Protein AF-A0A0U5GI24-F1 (afdb_monomer_lite)

Sequence (111 aa):
MVSSTINHLPFALLAGAIISPGQAPLQDPLGPRTSYDTETPGLLFADIATTVDGGVNATKAQQAAALVGCGSDGGLLGVRVNASDPTYSGPAYPEGYTTEGILIKILASGA

Organism: Aspergillus calidoustus (NCBI:txid454130)

Foldseek 3Di:
DDDDDDDDDDDDPPPPPPDPPDDDDPPDVPPDPDDDPQAAADADVQQVCCQAQNGDPRDPVSRCNHQCVVPQAWDKDWGDGPPVPCVCVDPVGDPSHDNGDDMDTDHRPGD

pLDDT: mean 75.66, std 19.55, range [38.03, 95.69]

Structure (mmCIF, N/CA/C/O backbone):
data_AF-A0A0U5GI24-F1
#
_entry.id   AF-A0A0U5GI24-F1
#
loop_
_atom_site.group_PDB
_atom_site.id
_atom_site.type_symbol
_atom_site.label_atom_id
_atom_site.label_alt_id
_atom_site.label_comp_id
_atom_site.label_asym_id
_atom_site.label_entity_id
_atom_site.label_seq_id
_atom_site.pdbx_PDB_ins_code
_atom_site.Cartn_x
_atom_site.Cartn_y
_atom_site.Cartn_z
_atom_site.occupancy
_atom_site.B_iso_or_equiv
_atom_site.auth_seq_id
_atom_site.auth_comp_id
_atom_site.auth_asym_id
_atom_site.auth_atom_id
_atom_site.pdbx_PDB_model_num
ATOM 1 N N . MET A 1 1 ? 32.539 -76.212 0.857 1.00 38.03 1 MET A N 1
ATOM 2 C CA . MET A 1 1 ? 33.466 -76.276 -0.290 1.00 38.03 1 MET A CA 1
ATOM 3 C C . MET A 1 1 ? 33.221 -75.043 -1.146 1.00 38.03 1 MET A C 1
ATOM 5 O O . MET A 1 1 ? 32.088 -74.819 -1.532 1.00 38.03 1 MET A O 1
ATOM 9 N N . VAL A 1 2 ? 34.271 -74.224 -1.262 1.00 43.91 2 VAL A N 1
ATOM 10 C CA . VAL A 1 2 ? 34.631 -73.212 -2.278 1.00 43.91 2 VAL A CA 1
ATOM 11 C C . VAL A 1 2 ? 33.516 -72.617 -3.160 1.00 43.91 2 VAL A C 1
ATOM 13 O O . VAL A 1 2 ? 32.966 -73.329 -3.987 1.00 43.91 2 VAL A O 1
ATOM 16 N N . SER A 1 3 ? 33.322 -71.290 -3.106 1.00 47.94 3 SER A N 1
ATOM 17 C CA . SER A 1 3 ? 33.397 -70.464 -4.329 1.00 47.94 3 SER A CA 1
ATOM 18 C C . SER A 1 3 ? 33.569 -68.964 -4.029 1.00 47.94 3 SER A C 1
ATOM 20 O O . SER A 1 3 ? 32.620 -68.263 -3.689 1.00 47.94 3 SER A O 1
ATOM 22 N N . SER A 1 4 ? 34.813 -68.499 -4.195 1.00 49.69 4 SER A N 1
ATOM 23 C CA . SER A 1 4 ? 35.240 -67.215 -4.796 1.00 49.69 4 SER A CA 1
ATOM 24 C C . SER A 1 4 ? 34.350 -66.744 -5.965 1.00 49.69 4 SER A C 1
ATOM 26 O O . SER A 1 4 ? 33.689 -67.581 -6.569 1.00 49.69 4 SER A O 1
ATOM 28 N N . THR A 1 5 ? 34.341 -65.513 -6.493 1.00 48.62 5 THR A N 1
ATOM 29 C CA . THR A 1 5 ? 34.902 -64.172 -6.221 1.00 48.62 5 THR A CA 1
ATOM 30 C C . THR A 1 5 ? 34.347 -63.288 -7.365 1.00 48.62 5 THR A C 1
ATOM 32 O O . THR A 1 5 ? 34.307 -63.754 -8.496 1.00 48.62 5 THR A O 1
ATOM 35 N N . ILE A 1 6 ? 33.900 -62.063 -7.050 1.00 59.47 6 ILE A N 1
ATOM 36 C CA . ILE A 1 6 ? 33.894 -60.800 -7.838 1.00 59.47 6 ILE A CA 1
ATOM 37 C C . ILE A 1 6 ? 33.761 -60.884 -9.379 1.00 59.47 6 ILE A C 1
ATOM 39 O O . ILE A 1 6 ? 34.675 -61.372 -10.033 1.00 59.47 6 ILE A O 1
ATOM 43 N N . ASN A 1 7 ? 32.748 -60.213 -9.967 1.00 41.88 7 ASN A N 1
ATOM 44 C CA . ASN A 1 7 ? 33.020 -59.250 -11.053 1.00 41.88 7 ASN A CA 1
ATOM 45 C C . ASN A 1 7 ? 31.874 -58.293 -11.447 1.00 41.88 7 ASN A C 1
ATOM 47 O O . ASN A 1 7 ? 30.803 -58.707 -11.871 1.00 41.88 7 ASN A O 1
ATOM 51 N N . HIS A 1 8 ? 32.221 -57.004 -11.368 1.00 44.75 8 HIS A N 1
ATOM 52 C CA . HIS A 1 8 ? 31.862 -55.884 -12.246 1.00 44.75 8 HIS A CA 1
ATOM 53 C C . HIS A 1 8 ? 30.386 -55.599 -12.579 1.00 44.75 8 HIS A C 1
ATOM 55 O O . HIS A 1 8 ? 29.859 -56.085 -13.575 1.00 44.75 8 HIS A O 1
ATOM 61 N N . LEU A 1 9 ? 29.802 -54.615 -11.879 1.00 51.38 9 LEU A N 1
ATOM 62 C CA . LEU A 1 9 ? 28.916 -53.650 -12.540 1.00 51.38 9 LEU A CA 1
ATOM 63 C C . LEU A 1 9 ? 29.667 -52.317 -12.724 1.00 51.38 9 LEU A C 1
ATOM 65 O O . LEU A 1 9 ? 30.272 -51.832 -11.764 1.00 51.38 9 LEU A O 1
ATOM 69 N N . PRO A 1 10 ? 29.688 -51.752 -13.943 1.00 47.56 10 PRO A N 1
ATOM 70 C CA . PRO A 1 10 ? 30.509 -50.600 -14.277 1.00 47.56 10 PRO A CA 1
ATOM 71 C C . PRO A 1 10 ? 29.915 -49.279 -13.780 1.00 47.56 10 PRO A C 1
ATOM 73 O O . PRO A 1 10 ? 28.705 -49.069 -13.754 1.00 47.56 10 PRO A O 1
ATOM 76 N N . PHE A 1 11 ? 30.844 -48.384 -13.443 1.00 50.97 11 PHE A N 1
ATOM 77 C CA . PHE A 1 11 ? 30.793 -46.932 -13.604 1.00 50.97 11 PHE A CA 1
ATOM 78 C C . PHE A 1 11 ? 29.630 -46.416 -14.475 1.00 50.97 11 PHE A C 1
ATOM 80 O O . PHE A 1 11 ? 29.669 -46.525 -15.697 1.00 50.97 11 PHE A O 1
ATOM 87 N N . ALA A 1 12 ? 28.655 -45.761 -13.847 1.00 51.69 12 ALA A N 1
ATOM 88 C CA . ALA A 1 12 ? 27.880 -44.683 -14.461 1.00 51.69 12 ALA A CA 1
ATOM 89 C C . ALA A 1 12 ? 27.280 -43.809 -13.354 1.00 51.69 12 ALA A C 1
ATOM 91 O O . ALA A 1 12 ? 26.081 -43.800 -13.087 1.00 51.69 12 ALA A O 1
ATOM 92 N N . LEU A 1 13 ? 28.169 -43.073 -12.689 1.00 43.62 13 LEU A N 1
ATOM 93 C CA . LEU A 1 13 ? 27.835 -41.849 -11.982 1.00 43.62 13 LEU A CA 1
ATOM 94 C C . LEU A 1 13 ? 27.312 -40.861 -13.044 1.00 43.62 13 LEU A C 1
ATOM 96 O O . LEU A 1 13 ? 28.096 -40.136 -13.653 1.00 43.62 13 LEU A O 1
ATOM 100 N N . LEU A 1 14 ? 26.009 -40.881 -13.343 1.00 47.25 14 LEU A N 1
ATOM 101 C CA . LEU A 1 14 ? 25.388 -39.821 -14.136 1.00 47.25 14 LEU A CA 1
ATOM 102 C C . LEU A 1 14 ? 25.343 -38.561 -13.272 1.00 47.25 14 LEU A C 1
ATOM 104 O O . LEU A 1 14 ? 24.398 -38.292 -12.535 1.00 47.25 14 LEU A O 1
ATOM 108 N N . ALA A 1 15 ? 26.434 -37.808 -13.373 1.00 48.94 15 ALA A N 1
ATOM 109 C CA . ALA A 1 15 ? 26.520 -36.408 -13.029 1.00 48.94 15 ALA A CA 1
ATOM 110 C C . ALA A 1 15 ? 25.519 -35.623 -13.891 1.00 48.94 15 ALA A C 1
ATOM 112 O O . ALA A 1 15 ? 25.827 -35.185 -14.995 1.00 48.94 15 ALA A O 1
ATOM 113 N N . GLY A 1 16 ? 24.303 -35.452 -13.382 1.00 39.47 16 GLY A N 1
ATOM 114 C CA . GLY A 1 16 ? 23.394 -34.401 -13.819 1.00 39.47 16 GLY A CA 1
ATOM 115 C C . GLY A 1 16 ? 23.644 -33.148 -12.990 1.00 39.47 16 GLY A C 1
ATOM 116 O O . GLY A 1 16 ? 22.855 -32.833 -12.105 1.00 39.47 16 GLY A O 1
ATOM 117 N N . ALA A 1 17 ? 24.759 -32.455 -13.225 1.00 44.47 17 ALA A N 1
ATOM 118 C CA . ALA A 1 17 ? 24.919 -31.095 -12.727 1.00 44.47 17 ALA A CA 1
ATOM 119 C C . ALA A 1 17 ? 24.023 -30.189 -13.580 1.00 44.47 17 ALA A C 1
ATOM 121 O O . ALA A 1 17 ? 24.354 -29.885 -14.725 1.00 44.47 17 ALA A O 1
ATOM 122 N N . ILE A 1 18 ? 22.873 -29.779 -13.043 1.00 51.38 18 ILE A N 1
ATOM 123 C CA . ILE A 1 18 ? 22.136 -28.646 -13.603 1.00 51.38 18 ILE A CA 1
ATOM 124 C C . ILE A 1 18 ? 22.956 -27.412 -13.229 1.00 51.38 18 ILE A C 1
ATOM 126 O O . ILE A 1 18 ? 22.945 -26.959 -12.086 1.00 51.38 18 ILE A O 1
ATOM 130 N N . ILE A 1 19 ? 23.756 -26.931 -14.175 1.00 43.94 19 ILE A N 1
ATOM 131 C CA . ILE A 1 19 ? 24.541 -25.711 -14.022 1.00 43.94 19 ILE A CA 1
ATOM 132 C C . ILE A 1 19 ? 23.548 -24.551 -14.144 1.00 43.94 19 ILE A C 1
ATOM 134 O O . ILE A 1 19 ? 23.185 -24.163 -15.251 1.00 43.94 19 ILE A O 1
ATOM 138 N N . SER A 1 20 ? 23.060 -24.031 -13.017 1.00 45.84 20 SER A N 1
ATOM 139 C CA . SER A 1 20 ? 22.459 -22.695 -13.003 1.00 45.84 20 SER A CA 1
ATOM 140 C C . SER A 1 20 ? 23.605 -21.685 -13.130 1.00 45.84 20 SER A C 1
ATOM 142 O O . SER A 1 20 ? 24.526 -21.724 -12.303 1.00 45.84 20 SER A O 1
ATOM 144 N N . PRO A 1 21 ? 23.646 -20.835 -14.171 1.00 46.12 21 PRO A N 1
ATOM 145 C CA . PRO A 1 21 ? 24.724 -19.878 -14.320 1.00 46.12 21 PRO A CA 1
ATOM 146 C C . PRO A 1 21 ? 24.528 -18.737 -13.317 1.00 46.12 21 PRO A C 1
ATOM 148 O O . PRO A 1 21 ? 23.751 -17.824 -13.544 1.00 46.12 21 PRO A O 1
ATOM 151 N N . GLY A 1 22 ? 25.298 -18.787 -12.230 1.00 52.50 22 GLY A N 1
ATOM 152 C CA . GLY A 1 22 ? 25.757 -17.601 -11.512 1.00 52.50 22 GLY A CA 1
ATOM 153 C C . GLY A 1 22 ? 24.799 -16.982 -10.495 1.00 52.50 22 GLY A C 1
ATOM 154 O O . GLY A 1 22 ? 24.010 -16.118 -10.827 1.00 52.50 22 GLY A O 1
ATOM 155 N N . GLN A 1 23 ? 25.022 -17.292 -9.218 1.00 49.62 23 GLN A N 1
ATOM 156 C CA . GLN A 1 23 ? 25.340 -16.289 -8.193 1.00 49.62 23 GLN A CA 1
ATOM 157 C C . GLN A 1 23 ? 25.801 -17.020 -6.929 1.00 49.62 23 GLN A C 1
ATOM 159 O O . GLN A 1 23 ? 25.128 -17.916 -6.424 1.00 49.62 23 GLN A O 1
ATOM 164 N N . ALA A 1 24 ? 26.990 -16.670 -6.438 1.00 50.22 24 ALA A N 1
ATOM 165 C CA . ALA A 1 24 ? 27.458 -17.145 -5.143 1.00 50.22 24 ALA A CA 1
ATOM 166 C C . ALA A 1 24 ? 26.488 -16.650 -4.051 1.00 50.22 24 ALA A C 1
ATOM 168 O O . ALA A 1 24 ? 26.126 -15.470 -4.069 1.00 50.22 24 ALA A O 1
ATOM 169 N N . PRO A 1 25 ? 26.052 -17.505 -3.110 1.00 46.53 25 PRO A N 1
ATOM 170 C CA . PRO A 1 25 ? 25.095 -17.088 -2.100 1.00 46.53 25 PRO A CA 1
ATOM 171 C C . PRO A 1 25 ? 25.767 -16.136 -1.107 1.00 46.53 25 PRO A C 1
ATOM 173 O O . PRO A 1 25 ? 26.701 -16.512 -0.398 1.00 46.53 25 PRO A O 1
ATOM 176 N N . LEU A 1 26 ? 25.251 -14.908 -1.021 1.00 53.03 26 LEU A N 1
ATOM 177 C CA . LEU A 1 26 ? 25.348 -14.124 0.205 1.00 53.03 26 LEU A CA 1
ATOM 178 C C . LEU A 1 26 ? 24.615 -14.921 1.288 1.00 53.03 26 LEU A C 1
ATOM 180 O O . LEU A 1 26 ? 23.410 -15.149 1.191 1.00 53.03 26 LEU A O 1
ATOM 184 N N . GLN A 1 27 ? 25.354 -15.401 2.284 1.00 48.59 27 GLN A N 1
ATOM 185 C CA . GLN A 1 27 ? 24.799 -16.099 3.440 1.00 48.59 27 GLN A CA 1
ATOM 186 C C . GLN A 1 27 ? 24.048 -15.088 4.320 1.00 48.59 27 GLN A C 1
ATOM 188 O O . GLN A 1 27 ? 24.597 -14.548 5.276 1.00 48.59 27 GLN A O 1
ATOM 193 N N . ASP A 1 28 ? 22.795 -14.808 3.962 1.00 55.88 28 ASP A N 1
ATOM 194 C CA . ASP A 1 28 ? 21.816 -14.179 4.849 1.00 55.88 28 ASP A CA 1
ATOM 195 C C . ASP A 1 28 ? 21.389 -15.236 5.894 1.00 55.88 28 ASP A C 1
ATOM 197 O O . ASP A 1 28 ? 20.992 -16.343 5.512 1.00 55.88 28 ASP A O 1
ATOM 201 N N . PRO A 1 29 ? 21.482 -14.966 7.211 1.00 56.81 29 PRO A N 1
ATOM 202 C CA . PRO A 1 29 ? 21.042 -15.896 8.257 1.00 56.81 29 PRO A CA 1
ATOM 203 C C . PRO A 1 29 ? 19.530 -16.204 8.237 1.00 56.81 29 PRO A C 1
ATOM 205 O O . PRO A 1 29 ? 19.068 -17.021 9.033 1.00 56.81 29 PRO A O 1
ATOM 208 N N . LEU A 1 30 ? 18.752 -15.588 7.340 1.00 54.12 30 LEU A N 1
ATOM 209 C CA . LEU A 1 30 ? 17.300 -15.733 7.219 1.00 54.12 30 LEU A CA 1
ATOM 210 C C . LEU A 1 30 ? 16.858 -16.627 6.041 1.00 54.12 30 LEU A C 1
ATOM 212 O O . LEU A 1 30 ? 15.955 -16.265 5.297 1.00 54.12 30 LEU A O 1
ATOM 216 N N . GLY A 1 31 ? 17.454 -17.811 5.871 1.00 52.12 31 GLY A N 1
ATOM 217 C CA . GLY A 1 31 ? 16.997 -18.810 4.887 1.00 52.12 31 GLY A CA 1
ATOM 218 C C . GLY A 1 31 ? 17.039 -18.350 3.413 1.00 52.12 31 GLY A C 1
ATOM 219 O O . GLY A 1 31 ? 17.436 -17.227 3.103 1.00 52.12 31 GLY A O 1
ATOM 220 N N . PRO A 1 32 ? 16.677 -19.221 2.452 1.00 56.94 32 PRO A N 1
ATOM 221 C CA . PRO A 1 32 ? 16.684 -18.860 1.039 1.00 56.94 32 PRO A CA 1
ATOM 222 C C . PRO A 1 32 ? 15.576 -17.840 0.746 1.00 56.94 32 PRO A C 1
ATOM 224 O O . PRO A 1 32 ? 14.402 -18.188 0.605 1.00 56.94 32 PRO A O 1
ATOM 227 N N . ARG A 1 33 ? 15.952 -16.564 0.625 1.00 57.19 33 ARG A N 1
ATOM 228 C CA . ARG A 1 33 ? 15.106 -15.543 0.003 1.00 57.19 33 ARG A CA 1
ATOM 229 C C . ARG A 1 33 ? 14.981 -15.895 -1.474 1.00 57.19 33 ARG A C 1
ATOM 231 O O . ARG A 1 33 ? 15.932 -15.752 -2.234 1.00 57.19 33 ARG A O 1
ATOM 238 N N . THR A 1 34 ? 13.826 -16.426 -1.857 1.00 60.94 34 THR A N 1
ATOM 239 C CA . THR A 1 34 ? 13.509 -16.665 -3.266 1.00 60.94 34 THR A CA 1
ATOM 240 C C . THR A 1 34 ? 13.216 -15.310 -3.896 1.00 60.94 34 THR A C 1
ATOM 242 O O . THR A 1 34 ? 12.137 -14.758 -3.695 1.00 60.94 34 THR A O 1
ATOM 245 N N . SER A 1 35 ? 14.200 -14.742 -4.587 1.00 59.91 35 SER A N 1
ATOM 246 C CA . SER A 1 35 ? 13.965 -13.636 -5.512 1.00 59.91 35 SER A CA 1
ATOM 247 C C . SER A 1 35 ? 13.389 -14.227 -6.796 1.00 59.91 35 SER A C 1
ATOM 249 O O . SER A 1 35 ? 13.930 -15.196 -7.322 1.00 59.91 35 SER A O 1
ATOM 251 N N . TYR A 1 36 ? 12.262 -13.697 -7.267 1.00 60.16 36 TYR A N 1
ATOM 252 C CA . TYR A 1 36 ? 11.720 -14.056 -8.573 1.00 60.16 36 TYR A CA 1
ATOM 253 C C . TYR A 1 36 ? 12.385 -13.147 -9.610 1.00 60.16 36 TYR A C 1
ATOM 255 O O . TYR A 1 36 ? 12.146 -11.944 -9.612 1.00 60.16 36 TYR A O 1
ATOM 263 N N . ASP A 1 37 ? 13.240 -13.710 -10.464 1.00 59.41 37 ASP A N 1
ATOM 264 C CA . ASP A 1 37 ? 14.113 -12.950 -11.377 1.00 59.41 37 ASP A CA 1
ATOM 265 C C . ASP A 1 37 ? 13.367 -12.185 -12.490 1.00 59.41 37 ASP A C 1
ATOM 267 O O . ASP A 1 37 ? 13.988 -11.445 -13.251 1.00 59.41 37 ASP A O 1
ATOM 271 N N . THR A 1 38 ? 12.048 -12.362 -12.615 1.00 58.62 38 THR A N 1
ATOM 272 C CA . THR A 1 38 ? 11.248 -11.778 -13.704 1.00 58.62 38 THR A CA 1
ATOM 273 C C . THR A 1 38 ? 10.351 -10.620 -13.285 1.00 58.62 38 THR A C 1
ATOM 275 O O . THR A 1 38 ? 9.845 -9.936 -14.161 1.00 58.62 38 THR A O 1
ATOM 278 N N . GLU A 1 39 ? 10.159 -10.367 -11.988 1.00 65.69 39 GLU A N 1
ATOM 279 C CA . GLU A 1 39 ? 9.248 -9.321 -11.512 1.00 65.69 39 GLU A CA 1
ATOM 280 C C . GLU A 1 39 ? 9.916 -8.538 -10.383 1.00 65.69 39 GLU A C 1
ATOM 282 O O . GLU A 1 39 ? 10.094 -9.054 -9.278 1.00 65.69 39 GLU A O 1
ATOM 287 N N . THR A 1 40 ? 10.290 -7.284 -10.650 1.00 76.38 40 THR A N 1
ATOM 288 C CA . THR A 1 40 ? 10.765 -6.388 -9.589 1.00 76.38 40 THR A CA 1
ATOM 289 C C . THR A 1 40 ? 9.603 -5.504 -9.143 1.00 76.38 40 THR A C 1
ATOM 291 O O . THR A 1 40 ? 9.226 -4.587 -9.871 1.00 76.38 40 THR A O 1
ATOM 294 N N . PRO A 1 41 ? 8.981 -5.763 -7.982 1.00 80.44 41 PRO A N 1
ATOM 295 C CA . PRO A 1 41 ? 7.864 -4.954 -7.530 1.00 80.44 41 PRO A CA 1
ATOM 296 C C . PRO A 1 41 ? 8.306 -3.524 -7.190 1.00 80.44 41 PRO A C 1
ATOM 298 O O . PRO A 1 41 ? 9.244 -3.317 -6.417 1.00 80.44 41 PRO A O 1
ATOM 301 N N . GLY A 1 42 ? 7.612 -2.531 -7.745 1.00 89.06 42 GLY A N 1
ATOM 302 C CA . GLY A 1 42 ? 7.845 -1.103 -7.531 1.00 89.06 42 GLY A CA 1
ATOM 303 C C . GLY A 1 42 ? 6.573 -0.404 -7.092 1.00 89.06 42 GLY A C 1
ATOM 304 O O . GLY A 1 42 ? 5.618 -0.316 -7.858 1.00 89.06 42 GLY A O 1
ATOM 305 N N . LEU A 1 43 ? 6.568 0.114 -5.868 1.00 93.25 43 LEU A N 1
ATOM 306 C CA . LEU A 1 43 ? 5.395 0.723 -5.245 1.00 93.25 43 LEU A CA 1
ATOM 307 C C . LEU A 1 43 ? 5.763 2.051 -4.599 1.00 93.25 43 LEU A C 1
ATOM 309 O O . LEU A 1 43 ? 6.890 2.230 -4.131 1.00 93.25 43 LEU A O 1
ATOM 313 N N . LEU A 1 44 ? 4.797 2.962 -4.509 1.00 93.62 44 LEU A N 1
ATOM 314 C CA . LEU A 1 44 ? 4.968 4.180 -3.731 1.00 93.62 44 LEU A CA 1
ATOM 315 C C . LEU A 1 44 ? 4.675 3.895 -2.257 1.00 93.62 44 LEU A C 1
ATOM 317 O O . LEU A 1 44 ? 3.828 3.071 -1.903 1.00 93.62 44 LEU A O 1
ATOM 321 N N . PHE A 1 45 ? 5.317 4.651 -1.366 1.00 93.38 45 PHE A N 1
ATOM 322 C CA . PHE A 1 45 ? 4.994 4.598 0.064 1.00 93.38 45 PHE A CA 1
ATOM 323 C C . PHE A 1 45 ? 3.515 4.913 0.341 1.00 93.38 45 PHE A C 1
ATOM 325 O O . PHE A 1 45 ? 2.943 4.388 1.294 1.00 93.38 45 PHE A O 1
ATOM 332 N N . ALA A 1 46 ? 2.882 5.725 -0.510 1.00 94.50 46 ALA A N 1
ATOM 333 C CA . ALA A 1 46 ? 1.460 6.036 -0.422 1.00 94.50 46 ALA A CA 1
ATOM 334 C C . ALA A 1 46 ? 0.560 4.810 -0.662 1.00 94.50 46 ALA A C 1
ATOM 336 O O . ALA A 1 46 ? -0.475 4.692 -0.005 1.00 94.50 46 ALA A O 1
ATOM 337 N N . ASP A 1 47 ? 0.953 3.876 -1.533 1.00 95.69 47 ASP A N 1
ATOM 338 C CA . ASP A 1 47 ? 0.196 2.638 -1.776 1.00 95.69 47 ASP A CA 1
ATOM 339 C C . ASP A 1 47 ? 0.296 1.698 -0.576 1.00 95.69 47 ASP A C 1
ATOM 341 O O . ASP A 1 47 ? -0.699 1.114 -0.139 1.00 95.69 47 ASP A O 1
ATOM 345 N N . ILE A 1 48 ? 1.487 1.616 0.025 1.00 94.94 48 ILE A N 1
ATOM 346 C CA . ILE A 1 48 ? 1.710 0.867 1.265 1.00 94.94 48 ILE A CA 1
ATOM 347 C C . ILE A 1 48 ? 0.846 1.450 2.390 1.00 94.94 48 ILE A C 1
ATOM 349 O O . ILE A 1 48 ? 0.107 0.703 3.027 1.00 94.94 48 ILE A O 1
ATOM 353 N N . ALA A 1 49 ? 0.871 2.770 2.598 1.00 94.62 49 ALA A N 1
ATOM 354 C CA . ALA A 1 49 ? 0.046 3.429 3.613 1.00 94.62 49 ALA A CA 1
ATOM 355 C C . ALA A 1 49 ? -1.453 3.186 3.364 1.00 94.62 49 ALA A C 1
ATOM 357 O O . ALA A 1 49 ? -2.163 2.680 4.228 1.00 94.62 49 ALA A O 1
ATOM 358 N N . THR A 1 50 ? -1.920 3.407 2.133 1.00 95.12 50 THR A N 1
ATOM 359 C CA . THR A 1 50 ? -3.321 3.169 1.744 1.00 95.12 50 THR A CA 1
ATOM 360 C C . THR A 1 50 ? -3.768 1.723 1.972 1.00 95.12 50 THR A C 1
ATOM 362 O O . THR A 1 50 ? -4.933 1.464 2.283 1.00 95.12 50 THR A O 1
ATOM 365 N N . THR A 1 51 ? -2.849 0.768 1.838 1.00 95.25 51 THR A N 1
ATOM 366 C CA . THR A 1 51 ? -3.105 -0.650 2.115 1.00 95.25 51 THR A CA 1
ATOM 367 C C . THR A 1 51 ? -3.144 -0.939 3.610 1.00 95.25 51 THR A C 1
ATOM 369 O O . THR A 1 51 ? -4.011 -1.685 4.061 1.00 95.25 51 THR A O 1
ATOM 372 N N . VAL A 1 52 ? -2.216 -0.367 4.377 1.00 94.44 52 VAL A N 1
ATOM 373 C CA . VAL A 1 52 ? -2.064 -0.638 5.808 1.00 94.44 52 VAL A CA 1
ATOM 374 C C . VAL A 1 52 ? -3.152 0.053 6.617 1.00 94.44 52 VAL A C 1
ATOM 376 O O . VAL A 1 52 ? -3.921 -0.636 7.278 1.00 94.44 52 VAL A O 1
ATOM 379 N N . ASP A 1 53 ? -3.250 1.379 6.544 1.00 93.94 53 ASP A N 1
ATOM 380 C CA . ASP A 1 53 ? -4.129 2.193 7.394 1.00 93.94 53 ASP A CA 1
ATOM 381 C C . ASP A 1 53 ? -5.174 3.012 6.625 1.00 93.94 53 ASP A C 1
ATOM 383 O O . ASP A 1 53 ? -6.018 3.674 7.228 1.00 93.94 53 ASP A O 1
ATOM 387 N N . GLY A 1 54 ? -5.168 2.932 5.294 1.00 93.44 54 GLY A N 1
ATOM 388 C CA . GLY A 1 54 ? -6.078 3.683 4.432 1.00 93.44 54 GLY A CA 1
ATOM 389 C C . GLY A 1 54 ? -5.484 4.991 3.912 1.00 93.44 54 GLY A C 1
ATOM 390 O O . GLY A 1 54 ? -6.081 5.591 3.018 1.00 93.44 54 GLY A O 1
ATOM 391 N N . GLY A 1 55 ? -4.301 5.389 4.391 1.00 93.50 55 GLY A N 1
ATOM 392 C CA . GLY A 1 55 ? -3.547 6.542 3.920 1.00 93.50 55 GLY A CA 1
ATOM 393 C C . GLY A 1 55 ? -3.899 7.855 4.622 1.00 93.50 55 GLY A C 1
ATOM 394 O O . GLY A 1 55 ? -4.803 7.957 5.457 1.00 93.50 55 GLY A O 1
ATOM 395 N N . VAL A 1 56 ? -3.167 8.911 4.260 1.00 89.19 56 VAL A N 1
ATOM 396 C CA . VAL A 1 56 ? -3.405 10.253 4.801 1.00 89.19 56 VAL A CA 1
ATOM 397 C C . VAL A 1 56 ? -4.801 10.738 4.392 1.00 89.19 56 VAL A C 1
ATOM 399 O O . VAL A 1 56 ? -5.168 10.695 3.220 1.00 89.19 56 VAL A O 1
ATOM 402 N N . ASN A 1 57 ? -5.588 11.212 5.360 1.00 90.88 57 ASN A N 1
ATOM 403 C CA . ASN A 1 57 ? -6.987 11.639 5.186 1.00 90.88 57 ASN A CA 1
ATOM 404 C C . ASN A 1 57 ? -8.002 10.516 4.894 1.00 90.88 57 ASN A C 1
ATOM 406 O O . ASN A 1 57 ? -9.101 10.798 4.411 1.00 90.88 57 ASN A O 1
ATOM 410 N N . ALA A 1 58 ? -7.682 9.259 5.212 1.00 93.81 58 ALA A N 1
ATOM 411 C CA . ALA A 1 58 ? -8.626 8.156 5.077 1.00 93.81 58 ALA A CA 1
ATOM 412 C C . ALA A 1 58 ? -9.920 8.395 5.874 1.00 93.81 58 ALA A C 1
ATOM 414 O O . ALA A 1 58 ? -9.899 8.653 7.081 1.00 93.81 58 ALA A O 1
ATOM 415 N N . THR A 1 59 ? -11.065 8.239 5.213 1.00 95.62 59 THR A N 1
ATOM 416 C CA . THR A 1 59 ? -12.375 8.140 5.870 1.00 95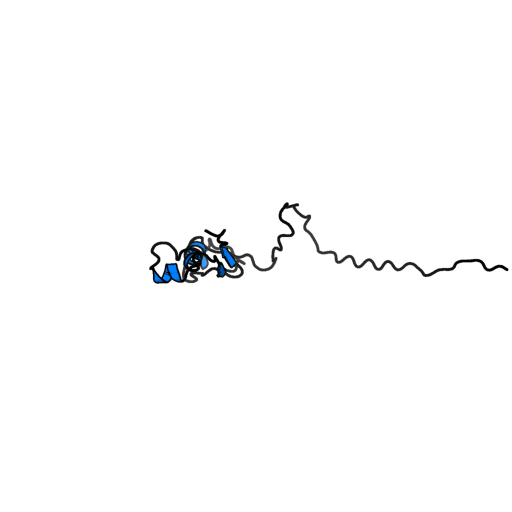.62 59 THR A CA 1
ATOM 417 C C . THR A 1 59 ? -12.431 6.901 6.765 1.00 95.62 59 THR A C 1
ATOM 419 O O . THR A 1 59 ? -11.710 5.927 6.550 1.00 95.62 59 THR A O 1
ATOM 422 N N . LYS A 1 60 ? -13.364 6.870 7.725 1.00 93.88 60 LYS A N 1
ATOM 423 C CA . LYS A 1 60 ? -13.569 5.685 8.580 1.00 93.88 60 LYS A CA 1
ATOM 424 C C . LYS A 1 60 ? -13.819 4.405 7.775 1.00 93.88 60 LYS A C 1
ATOM 426 O O . LYS A 1 60 ? -13.340 3.345 8.153 1.00 93.88 60 LYS A O 1
ATOM 431 N N . ALA A 1 61 ? -14.539 4.511 6.658 1.00 93.81 61 ALA A N 1
ATOM 432 C CA . ALA A 1 61 ? -14.786 3.378 5.772 1.00 93.81 61 ALA A CA 1
ATOM 433 C C . ALA A 1 61 ? -13.500 2.896 5.078 1.00 93.81 61 ALA 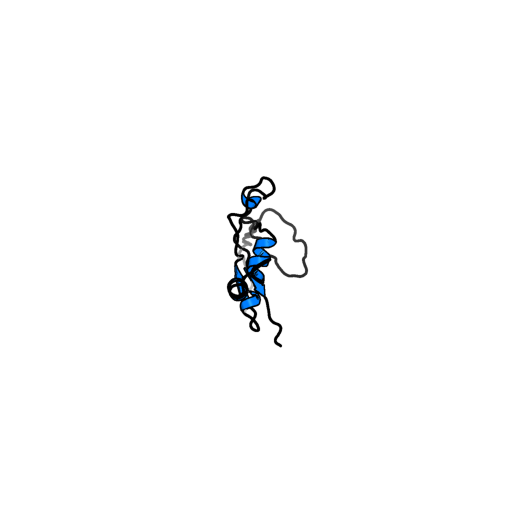A C 1
ATOM 435 O O . ALA A 1 61 ? -13.280 1.695 4.970 1.00 93.81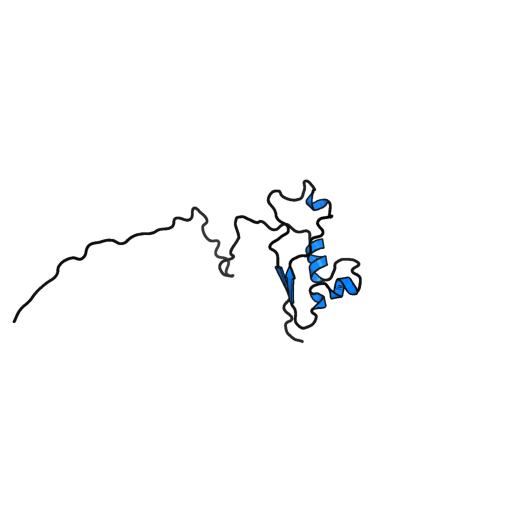 61 ALA A O 1
ATOM 436 N N . GLN A 1 62 ? -12.628 3.816 4.651 1.00 93.75 62 GLN A N 1
ATOM 437 C CA . GLN A 1 62 ? -11.336 3.468 4.049 1.00 93.75 62 GLN A CA 1
ATOM 438 C C . GLN A 1 62 ? -10.377 2.836 5.062 1.00 93.75 62 GLN A C 1
ATOM 440 O O . GLN A 1 62 ? -9.704 1.875 4.712 1.00 93.75 62 GLN A O 1
ATOM 445 N N . GLN A 1 63 ? -10.362 3.316 6.308 1.00 92.38 63 GLN A N 1
ATOM 446 C CA . GLN A 1 63 ? -9.574 2.712 7.389 1.00 92.38 63 GLN A CA 1
ATOM 447 C C . GLN A 1 63 ? -10.078 1.302 7.734 1.00 92.38 63 GLN A C 1
ATOM 449 O O . GLN A 1 63 ? -9.283 0.383 7.895 1.00 92.38 63 GLN A O 1
ATOM 454 N N . ALA A 1 64 ? -11.401 1.104 7.786 1.00 90.88 64 ALA A N 1
ATOM 455 C CA . ALA A 1 64 ? -12.001 -0.209 8.041 1.00 90.88 64 ALA A CA 1
ATOM 456 C C . ALA A 1 64 ? -11.736 -1.224 6.914 1.00 90.88 64 ALA A C 1
ATOM 458 O O . ALA A 1 64 ? -11.687 -2.422 7.169 1.00 90.88 64 ALA A O 1
ATOM 459 N N . ALA A 1 65 ? -11.566 -0.750 5.676 1.00 90.88 65 ALA A N 1
ATOM 460 C CA . ALA A 1 65 ? -11.194 -1.580 4.532 1.00 90.88 65 ALA A CA 1
ATOM 461 C C . ALA A 1 65 ? -9.674 -1.811 4.406 1.00 90.88 65 ALA A C 1
ATOM 463 O O . ALA A 1 65 ? -9.249 -2.616 3.577 1.00 90.88 65 ALA A O 1
ATOM 464 N N . ALA A 1 66 ? -8.857 -1.085 5.173 1.00 93.94 66 ALA A N 1
ATOM 465 C CA . ALA A 1 66 ? -7.412 -1.257 5.208 1.00 93.94 66 ALA A CA 1
ATOM 466 C C . ALA A 1 66 ? -7.018 -2.435 6.112 1.00 93.94 66 ALA A C 1
ATOM 468 O O . ALA A 1 66 ? -7.826 -2.945 6.888 1.00 93.94 66 ALA A O 1
ATOM 469 N N . LEU A 1 67 ? -5.761 -2.864 6.031 1.00 93.31 67 LEU A N 1
ATOM 470 C CA . LEU A 1 67 ? -5.276 -4.052 6.733 1.00 93.31 67 LEU A CA 1
ATOM 471 C C . LEU A 1 67 ? -5.389 -3.942 8.262 1.00 93.31 67 LEU A C 1
ATOM 473 O O . LEU A 1 67 ? -5.701 -4.926 8.926 1.00 93.31 67 LEU A O 1
ATOM 477 N N . VAL A 1 68 ? -5.196 -2.749 8.833 1.00 88.50 68 VAL A N 1
ATOM 478 C CA . VAL A 1 68 ? -5.418 -2.507 10.273 1.00 88.50 68 VAL A CA 1
ATOM 479 C C . VAL A 1 68 ? -6.891 -2.615 10.675 1.00 88.50 68 VAL A C 1
ATOM 481 O O . VAL A 1 68 ? -7.190 -2.854 11.843 1.00 88.50 68 VAL A O 1
ATOM 484 N N . GLY A 1 69 ? -7.817 -2.490 9.720 1.00 87.06 69 GLY A N 1
ATOM 485 C CA . GLY A 1 69 ? -9.246 -2.707 9.926 1.00 87.06 69 GLY A CA 1
ATOM 486 C C . GLY A 1 69 ? -9.591 -4.149 10.309 1.00 87.06 69 GLY A C 1
ATOM 487 O O . GLY A 1 69 ? -10.623 -4.373 10.938 1.00 87.06 69 GLY A O 1
ATOM 488 N N . CYS A 1 70 ? -8.704 -5.114 10.029 1.00 84.56 70 CYS A N 1
ATOM 489 C CA . CYS A 1 70 ? -8.821 -6.490 10.524 1.00 84.56 70 CYS A CA 1
ATOM 490 C C . CYS A 1 70 ? -8.647 -6.599 12.055 1.00 84.56 70 CYS A C 1
ATOM 492 O O . CYS A 1 70 ? -8.953 -7.638 12.637 1.00 84.56 70 CYS A O 1
ATOM 494 N N . GLY A 1 71 ? -8.202 -5.530 12.727 1.00 78.81 71 GLY A N 1
ATOM 495 C CA . GLY A 1 71 ? -8.233 -5.414 14.181 1.00 78.81 71 GLY A CA 1
ATOM 496 C C . GLY A 1 71 ? -7.274 -6.367 14.897 1.00 78.81 71 GLY A C 1
ATOM 497 O O . GLY A 1 71 ? -6.082 -6.414 14.597 1.00 78.81 71 GLY A O 1
ATOM 498 N N . SER A 1 72 ? -7.793 -7.092 15.891 1.00 78.12 72 SER A N 1
ATOM 499 C CA . SER A 1 72 ? -7.013 -7.949 16.797 1.00 78.12 72 SER A CA 1
ATOM 500 C C . SER A 1 72 ? -6.486 -9.229 16.165 1.00 78.12 72 SER A C 1
ATOM 502 O O . SER A 1 72 ? -5.607 -9.860 16.743 1.00 78.12 72 SER A O 1
ATOM 504 N N . ASP A 1 73 ? -7.010 -9.621 15.008 1.00 78.50 73 ASP A N 1
ATOM 505 C CA . ASP A 1 73 ? -6.685 -10.912 14.398 1.00 78.50 73 ASP A CA 1
ATOM 506 C C . ASP A 1 73 ? -5.485 -10.800 13.441 1.00 78.50 73 ASP A C 1
ATOM 508 O O . ASP A 1 73 ? -4.946 -11.803 12.964 1.00 78.50 73 ASP A O 1
ATOM 512 N N . GLY A 1 74 ? -5.026 -9.569 13.179 1.00 82.44 74 GLY A N 1
ATOM 513 C CA . GLY A 1 74 ? -4.095 -9.291 12.094 1.00 82.44 74 GLY A CA 1
ATOM 514 C C . GLY A 1 74 ? -4.712 -9.639 10.737 1.00 82.44 74 GLY A C 1
ATOM 515 O O . GLY A 1 74 ? -5.922 -9.791 10.593 1.00 82.44 74 GLY A O 1
ATOM 516 N N . GLY A 1 75 ? -3.883 -9.758 9.708 1.00 88.62 75 GLY A N 1
ATOM 517 C CA . GLY A 1 75 ? -4.375 -10.090 8.377 1.00 88.62 75 GLY A CA 1
ATOM 518 C C . GLY A 1 75 ? -3.285 -10.100 7.324 1.00 88.62 75 GLY A C 1
ATOM 519 O O . GLY A 1 75 ? -2.124 -9.791 7.600 1.00 88.62 75 GLY A O 1
ATOM 520 N N . LEU A 1 76 ? -3.678 -10.434 6.097 1.00 91.31 76 LEU A N 1
ATOM 521 C CA . LEU A 1 76 ? -2.848 -10.263 4.912 1.00 91.31 76 LEU A CA 1
ATOM 522 C C . LEU A 1 76 ? -3.658 -9.637 3.776 1.00 91.31 76 LEU A C 1
ATOM 524 O O . LEU A 1 76 ? -4.813 -10.003 3.564 1.00 91.31 76 LEU A O 1
ATOM 528 N N . LEU A 1 77 ? -3.052 -8.705 3.049 1.00 92.50 77 LEU A N 1
ATOM 529 C CA . LEU A 1 77 ? -3.685 -8.034 1.919 1.00 92.50 77 LEU A CA 1
ATOM 530 C C . LEU A 1 77 ? -2.638 -7.706 0.851 1.00 92.50 77 LEU A C 1
ATOM 532 O O . LEU A 1 77 ? -1.506 -7.337 1.172 1.00 92.50 77 LEU A O 1
ATOM 536 N N . GLY A 1 78 ? -3.018 -7.854 -0.418 1.00 92.81 78 GLY A N 1
ATOM 537 C CA . GLY A 1 78 ? -2.218 -7.351 -1.534 1.00 92.81 78 GLY A CA 1
ATOM 538 C C . GLY A 1 78 ? -2.193 -5.829 -1.548 1.00 92.81 78 GLY A C 1
ATOM 539 O O . GLY A 1 78 ? -3.181 -5.188 -1.187 1.00 92.81 78 GLY A O 1
ATOM 540 N N . VAL A 1 79 ? -1.063 -5.246 -1.946 1.00 95.19 79 VAL A N 1
ATOM 541 C CA . VAL A 1 79 ? -0.946 -3.785 -1.986 1.00 95.19 79 VAL A CA 1
ATOM 542 C C . VAL A 1 79 ? -1.974 -3.192 -2.947 1.00 95.19 79 VAL A C 1
ATOM 544 O O . VAL A 1 79 ? -2.109 -3.607 -4.095 1.00 95.19 79 VAL A O 1
ATOM 547 N N . ARG A 1 80 ? -2.720 -2.207 -2.450 1.00 93.31 80 ARG A N 1
ATOM 548 C CA . ARG A 1 80 ? -3.711 -1.435 -3.193 1.00 93.31 80 ARG A CA 1
ATOM 549 C C . ARG A 1 80 ? -3.016 -0.255 -3.856 1.00 93.31 80 ARG A C 1
ATOM 551 O O . ARG A 1 80 ? -2.722 0.741 -3.203 1.00 93.31 80 ARG A O 1
ATOM 558 N N . VAL A 1 81 ? -2.781 -0.396 -5.151 1.00 94.69 81 VAL A N 1
ATOM 559 C CA . VAL A 1 81 ? -2.062 0.579 -5.971 1.00 94.69 81 VAL A CA 1
ATOM 560 C C . VAL A 1 81 ? -3.011 1.660 -6.475 1.00 94.69 81 VAL A C 1
ATOM 562 O O . VAL A 1 81 ? -4.060 1.362 -7.052 1.00 94.69 81 VAL A O 1
ATOM 565 N N . ASN A 1 82 ? -2.623 2.921 -6.319 1.00 92.94 82 ASN A N 1
ATOM 566 C CA . ASN A 1 82 ? -3.230 4.031 -7.035 1.00 92.94 82 ASN A CA 1
ATOM 567 C C . ASN A 1 82 ? -2.569 4.187 -8.411 1.00 92.94 82 ASN A C 1
ATOM 569 O O . 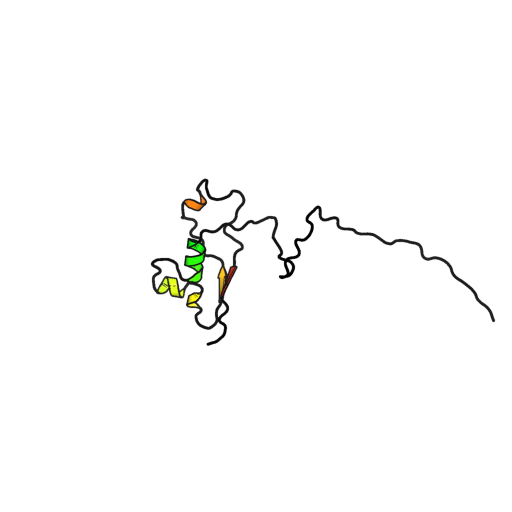ASN A 1 82 ? -1.676 5.010 -8.596 1.00 92.94 82 ASN A O 1
ATOM 573 N N . ALA A 1 83 ? -3.035 3.416 -9.396 1.00 90.94 83 ALA A N 1
ATOM 574 C CA . ALA A 1 83 ? -2.494 3.450 -10.760 1.00 90.94 83 ALA A CA 1
ATOM 575 C C . ALA A 1 83 ? -2.673 4.810 -11.467 1.00 90.94 83 ALA A C 1
ATOM 577 O O . ALA A 1 83 ? -2.051 5.057 -12.496 1.00 90.94 83 ALA A O 1
ATOM 578 N N . SER A 1 84 ? -3.510 5.696 -10.919 1.00 94.19 84 SER A N 1
ATOM 579 C CA . SER A 1 84 ? -3.680 7.064 -11.411 1.00 94.19 84 SER A CA 1
ATOM 580 C C . SER A 1 84 ? -2.629 8.040 -10.868 1.00 94.19 84 SER A C 1
ATOM 582 O O . SER A 1 84 ? -2.644 9.206 -11.264 1.00 94.19 84 SER A O 1
ATOM 584 N N . ASP A 1 85 ? -1.747 7.621 -9.952 1.00 93.44 85 ASP A N 1
ATOM 585 C CA . ASP A 1 85 ? -0.631 8.458 -9.508 1.00 93.44 85 ASP A CA 1
ATOM 586 C C . ASP A 1 85 ? 0.342 8.687 -10.683 1.00 93.44 85 ASP A C 1
ATOM 588 O O . ASP A 1 85 ? 0.852 7.720 -11.260 1.00 93.44 85 ASP A O 1
ATOM 592 N N . PRO A 1 86 ? 0.625 9.948 -11.062 1.00 94.56 86 PRO A N 1
ATOM 593 C CA . PRO A 1 86 ? 1.444 10.251 -12.232 1.00 94.56 86 PRO A CA 1
ATOM 594 C C . PRO A 1 86 ? 2.882 9.740 -12.106 1.00 94.56 86 PRO A C 1
ATOM 596 O O . PRO A 1 86 ? 3.553 9.592 -13.130 1.00 94.56 86 PRO A O 1
ATOM 599 N N . THR A 1 87 ? 3.353 9.436 -10.890 1.00 93.56 87 THR A N 1
ATOM 600 C CA . THR A 1 87 ? 4.685 8.870 -10.653 1.00 93.56 87 THR A CA 1
ATOM 601 C C . THR A 1 87 ? 4.877 7.576 -11.433 1.00 93.56 87 THR A C 1
ATOM 603 O O . THR A 1 87 ? 5.939 7.404 -12.014 1.00 93.56 87 THR A O 1
ATOM 606 N N . TYR A 1 88 ? 3.846 6.732 -11.554 1.00 92.81 88 TYR A N 1
ATOM 607 C CA . TYR A 1 88 ? 3.907 5.467 -12.300 1.00 92.81 88 TYR A CA 1
ATOM 608 C C . TYR A 1 88 ? 4.120 5.633 -13.809 1.00 92.81 88 TYR A C 1
ATOM 610 O O . TYR A 1 88 ? 4.618 4.730 -14.471 1.00 92.81 88 TYR A O 1
ATOM 618 N N . SER A 1 89 ? 3.765 6.796 -14.352 1.00 91.31 89 SER A N 1
ATOM 619 C CA . SER A 1 89 ? 4.044 7.175 -15.744 1.00 91.31 89 SER A CA 1
ATOM 620 C C . SER A 1 89 ? 5.264 8.093 -15.885 1.00 91.31 89 SER A C 1
ATOM 622 O O . SER A 1 89 ? 5.599 8.528 -16.987 1.00 91.31 89 SER A O 1
ATOM 624 N N . GLY A 1 90 ? 5.889 8.451 -14.763 1.00 91.06 90 GLY A N 1
ATOM 625 C CA . GLY A 1 90 ? 6.959 9.429 -14.698 1.00 91.06 90 GLY A CA 1
ATOM 626 C C . GLY A 1 90 ? 8.333 8.811 -14.963 1.00 91.06 90 GLY A C 1
ATOM 627 O O . GLY A 1 90 ? 8.558 7.641 -14.668 1.00 91.06 90 GLY A O 1
ATOM 628 N N . PRO A 1 91 ? 9.308 9.614 -15.418 1.00 89.88 91 PRO A N 1
ATOM 629 C CA . PRO A 1 91 ? 10.662 9.137 -15.720 1.00 89.88 91 PRO A CA 1
ATOM 630 C C . PRO A 1 91 ? 11.451 8.681 -14.481 1.00 89.88 91 PRO A C 1
ATOM 632 O O . PRO A 1 91 ? 12.538 8.130 -14.613 1.00 89.88 91 PRO A O 1
ATOM 635 N N . ALA A 1 92 ? 10.942 8.957 -13.277 1.00 87.00 92 ALA A N 1
ATOM 636 C CA . ALA A 1 92 ? 11.534 8.510 -12.022 1.00 87.00 92 ALA A CA 1
ATOM 637 C C . ALA A 1 92 ? 11.082 7.096 -11.615 1.00 87.00 92 ALA A C 1
ATOM 639 O O . ALA A 1 92 ? 11.705 6.507 -10.732 1.00 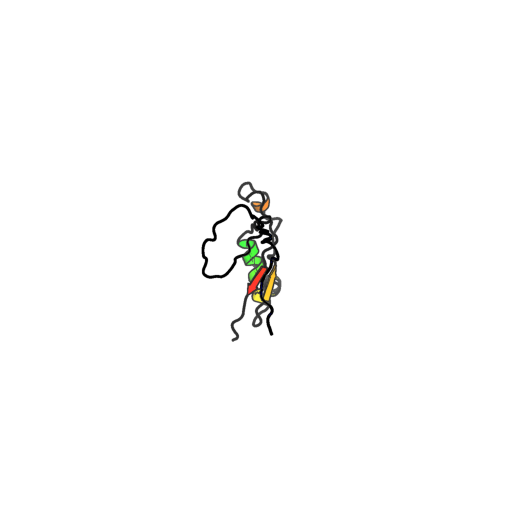87.00 92 ALA A O 1
ATOM 640 N N . TYR A 1 93 ? 10.011 6.561 -12.217 1.00 88.00 93 TYR A N 1
ATOM 641 C CA . TYR A 1 93 ? 9.593 5.185 -11.971 1.00 88.00 93 TYR A CA 1
ATOM 642 C C . TYR A 1 93 ? 10.457 4.232 -12.811 1.00 88.00 93 TYR A C 1
ATOM 644 O O . TYR A 1 93 ? 10.557 4.430 -14.023 1.00 88.00 93 TYR A O 1
ATOM 652 N N . PRO A 1 94 ? 11.125 3.238 -12.199 1.00 85.25 94 PRO A N 1
ATOM 653 C CA . PRO A 1 94 ? 12.048 2.370 -12.922 1.00 85.25 94 PRO A CA 1
ATOM 654 C C . PRO A 1 94 ? 11.360 1.519 -14.001 1.00 85.25 94 PRO A C 1
ATOM 656 O O . PRO A 1 94 ? 10.294 0.946 -13.777 1.00 85.25 94 PRO A O 1
ATOM 659 N N . GLU A 1 95 ? 12.003 1.383 -15.162 1.00 85.38 95 GLU A N 1
ATOM 660 C CA . GLU A 1 95 ? 11.547 0.464 -16.210 1.00 85.38 95 GLU A CA 1
ATOM 661 C C . GLU A 1 95 ? 11.665 -1.001 -15.763 1.00 85.38 95 GLU A C 1
ATOM 663 O O . GLU A 1 95 ? 12.594 -1.379 -15.050 1.00 85.38 95 GLU A O 1
ATOM 668 N N . GLY A 1 96 ? 10.729 -1.840 -16.217 1.00 84.94 96 GLY A N 1
ATOM 669 C CA . GLY A 1 96 ? 10.716 -3.275 -15.910 1.00 84.94 96 GLY A CA 1
ATOM 670 C C . GLY A 1 96 ? 10.186 -3.630 -14.517 1.00 84.94 96 GLY A C 1
ATOM 671 O O . GLY A 1 96 ? 10.263 -4.791 -14.123 1.00 84.94 96 GLY A O 1
ATOM 672 N N . TYR A 1 97 ? 9.651 -2.656 -13.776 1.00 87.69 97 TYR A N 1
ATOM 673 C CA . TYR A 1 97 ? 9.013 -2.898 -12.486 1.00 87.69 97 TYR A CA 1
ATOM 674 C C . TYR A 1 97 ? 7.509 -3.131 -12.658 1.00 87.69 97 TYR A C 1
ATOM 676 O O . TYR A 1 97 ? 6.861 -2.510 -13.502 1.00 87.69 97 TYR A O 1
ATOM 684 N N . THR A 1 98 ? 6.959 -4.016 -11.829 1.00 87.81 98 THR A N 1
ATOM 685 C CA . THR A 1 98 ? 5.518 -4.290 -11.745 1.00 87.81 98 THR A CA 1
ATOM 686 C C . THR A 1 98 ? 4.950 -3.729 -10.447 1.00 87.81 98 THR A C 1
ATOM 688 O O . THR A 1 98 ? 5.651 -3.611 -9.445 1.00 87.81 98 THR A O 1
ATOM 691 N N . THR A 1 99 ? 3.667 -3.389 -10.424 1.00 91.69 99 THR A N 1
ATOM 692 C CA . THR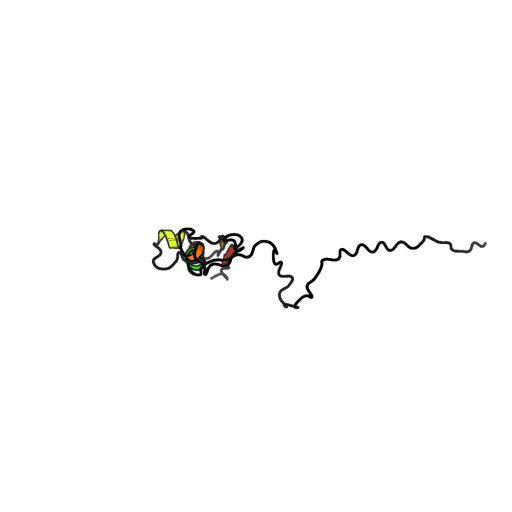 A 1 99 ? 2.980 -2.981 -9.189 1.00 91.69 99 THR A CA 1
ATOM 693 C C . THR A 1 99 ? 2.349 -4.170 -8.452 1.00 91.69 99 THR A C 1
ATOM 695 O O . THR A 1 99 ? 1.741 -4.004 -7.394 1.00 91.69 99 THR A O 1
ATOM 698 N N . GLU A 1 100 ? 2.510 -5.384 -8.979 1.00 88.06 100 GLU A N 1
ATOM 699 C CA . GLU A 1 100 ? 1.967 -6.617 -8.411 1.00 88.06 100 GLU A CA 1
ATOM 700 C C . GLU A 1 100 ? 2.995 -7.384 -7.560 1.00 88.06 100 GLU A C 1
ATOM 702 O O . GLU A 1 100 ? 4.168 -7.033 -7.467 1.00 88.06 100 GLU A O 1
ATOM 707 N N . GLY A 1 101 ? 2.548 -8.456 -6.901 1.00 86.31 101 GLY A N 1
ATOM 708 C CA . GLY A 1 101 ? 3.438 -9.409 -6.224 1.00 86.31 101 GLY A CA 1
ATOM 709 C C . GLY A 1 101 ? 3.809 -9.075 -4.775 1.00 86.31 101 GLY A C 1
ATOM 710 O O . GLY A 1 101 ? 4.426 -9.906 -4.110 1.00 86.31 101 GLY A O 1
ATOM 711 N N . ILE A 1 102 ? 3.390 -7.922 -4.238 1.00 89.88 102 ILE A N 1
ATOM 712 C CA . ILE A 1 102 ? 3.579 -7.592 -2.816 1.00 89.88 102 ILE A CA 1
ATOM 713 C C . ILE A 1 102 ? 2.315 -7.874 -2.005 1.00 89.88 102 ILE A C 1
ATOM 715 O O . ILE A 1 102 ? 1.252 -7.288 -2.219 1.00 89.88 102 ILE A O 1
ATOM 719 N N . LEU A 1 103 ? 2.477 -8.742 -1.007 1.00 91.88 103 LEU A N 1
ATOM 720 C CA . LEU A 1 103 ? 1.513 -8.996 0.058 1.00 91.88 103 LEU A CA 1
ATOM 721 C C . LEU A 1 103 ? 2.052 -8.409 1.363 1.00 91.88 103 LEU A C 1
ATOM 723 O O . LEU A 1 103 ? 3.185 -8.692 1.754 1.00 91.88 103 LEU A O 1
ATOM 727 N N . ILE A 1 104 ? 1.229 -7.639 2.070 1.00 92.94 104 ILE A N 1
ATOM 728 C CA . ILE A 1 104 ? 1.542 -7.162 3.418 1.00 92.94 104 ILE A CA 1
ATOM 729 C C . ILE A 1 104 ? 0.801 -8.047 4.409 1.00 92.94 104 ILE A C 1
ATOM 731 O O . ILE A 1 104 ? -0.410 -8.221 4.296 1.00 92.94 104 ILE A O 1
ATOM 735 N N . LYS A 1 105 ? 1.524 -8.591 5.393 1.00 90.81 105 LYS A N 1
ATOM 736 C CA . LYS A 1 105 ? 0.951 -9.336 6.515 1.00 90.81 105 LYS A CA 1
ATOM 737 C C . LYS A 1 105 ? 1.219 -8.597 7.816 1.00 90.81 105 LYS A C 1
ATOM 739 O O . LYS A 1 105 ? 2.373 -8.340 8.150 1.00 90.81 105 LYS A O 1
ATOM 744 N N . ILE A 1 106 ? 0.161 -8.321 8.567 1.00 89.19 106 ILE A N 1
ATOM 745 C CA . ILE A 1 106 ? 0.252 -7.829 9.940 1.00 89.19 106 ILE A CA 1
ATOM 746 C C . ILE A 1 106 ? -0.111 -8.987 10.860 1.00 89.19 106 ILE A C 1
ATOM 748 O O . ILE A 1 106 ? -1.158 -9.613 10.712 1.00 89.19 106 ILE A O 1
ATOM 752 N N . LEU A 1 107 ? 0.784 -9.288 11.795 1.00 85.62 107 LEU A N 1
ATOM 753 C CA . LEU A 1 107 ? 0.543 -10.242 12.867 1.00 85.62 107 LEU A CA 1
ATOM 754 C C . LEU A 1 107 ? 0.179 -9.454 14.120 1.00 85.62 107 LEU A C 1
ATOM 756 O O . LEU A 1 107 ? 0.963 -8.619 14.567 1.00 85.62 107 LEU A O 1
ATOM 760 N N . ALA A 1 108 ? -0.984 -9.737 14.695 1.00 79.88 108 ALA A N 1
ATOM 761 C CA . ALA A 1 108 ? -1.270 -9.321 16.056 1.00 79.88 108 ALA A CA 1
ATOM 762 C C . ALA A 1 108 ? -0.616 -10.323 17.017 1.00 79.88 108 ALA A C 1
ATOM 764 O O . ALA A 1 108 ? -0.773 -11.534 16.862 1.00 79.88 108 ALA A O 1
ATOM 765 N N . SER A 1 109 ? 0.126 -9.837 18.013 1.00 70.56 109 SER A N 1
ATOM 766 C CA . SER A 1 109 ? 0.786 -10.684 19.018 1.00 70.56 109 SER A CA 1
ATOM 767 C C . SER A 1 109 ? -0.169 -11.236 20.089 1.00 70.56 109 SER A C 1
ATOM 769 O O . SER A 1 109 ? 0.299 -11.810 21.068 1.00 70.56 109 SER A O 1
ATOM 771 N N . GLY A 1 110 ? -1.485 -11.065 19.917 1.00 59.47 110 GLY A N 1
ATOM 772 C CA . GLY A 1 110 ? -2.467 -11.201 20.993 1.00 59.47 110 GLY A CA 1
ATOM 773 C C . GLY A 1 110 ? -2.403 -10.002 21.946 1.00 59.47 110 GLY A C 1
ATOM 774 O O . GLY A 1 110 ? -1.320 -9.483 22.224 1.00 59.47 110 GLY A O 1
ATOM 775 N N . ALA A 1 111 ? -3.573 -9.529 22.376 1.00 55.47 111 ALA A N 1
ATOM 776 C CA . ALA A 1 111 ? -3.713 -8.566 23.468 1.00 55.47 111 ALA A CA 1
ATOM 777 C C . ALA A 1 111 ? -3.632 -9.278 24.824 1.00 55.47 111 ALA A C 1
ATOM 779 O O . ALA A 1 111 ? -4.108 -10.435 24.898 1.00 55.47 111 ALA A O 1
#

Secondary structure (DSSP, 8-state):
----------------------------SS------TT-EE---HHHHHHHHT--TT--HHHHHTSGGGGGGG-EEEE----TT-GGGGSTTSPTTEES-S-EEEE-----

Radius of gyration: 26.33 Å; chains: 1; bounding box: 50×88×40 Å